Protein AF-A0A3Q9ELR0-F1 (afdb_monomer_lite)

pLDDT: mean 87.03, std 16.22, range [36.38, 98.56]

InterPro domains:
  IPR006170 Pheromone/general odorant binding protein [PF01395] (23-118)
  IPR006170 Pheromone/general odorant binding protein [SM00708] (24-120)
  IPR036728 Pheromone/general odorant binding protein superfamily [G3DSA:1.10.238.20] (19-128)
  IPR036728 Pheromone/general odorant binding protein superfamily [SSF47565] (14-125)

Radius of gyration: 19.03 Å; chains: 1; bounding box: 59×53×38 Å

Structure (mmCIF, N/CA/C/O backbone):
data_AF-A0A3Q9ELR0-F1
#
_entry.id   AF-A0A3Q9ELR0-F1
#
loop_
_atom_site.group_PDB
_atom_site.id
_atom_site.type_symbol
_atom_site.label_atom_id
_atom_site.label_alt_id
_atom_site.label_comp_id
_atom_site.label_asym_id
_atom_site.label_entity_id
_atom_site.label_seq_id
_atom_site.pdbx_PDB_ins_code
_atom_site.Cartn_x
_atom_site.Cartn_y
_atom_site.Cartn_z
_atom_site.occupancy
_atom_site.B_iso_or_equiv
_atom_site.auth_seq_id
_atom_site.auth_comp_id
_atom_site.auth_asym_id
_atom_site.auth_atom_id
_atom_site.pdbx_PDB_model_num
ATOM 1 N N . MET A 1 1 ? -43.149 -41.650 -21.827 1.00 36.38 1 MET A N 1
ATOM 2 C CA . M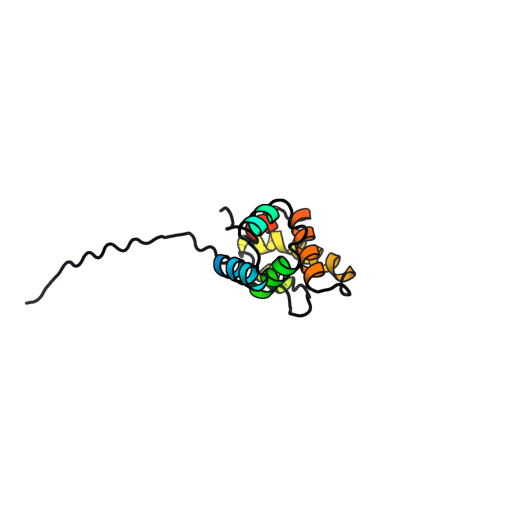ET A 1 1 ? -42.811 -40.270 -22.253 1.00 36.38 1 MET A CA 1
ATOM 3 C C . MET A 1 1 ? -43.180 -39.358 -21.085 1.00 36.38 1 MET A C 1
ATOM 5 O O . MET A 1 1 ? -44.354 -39.335 -20.766 1.00 36.38 1 MET A O 1
ATOM 9 N N . LYS A 1 2 ? -42.277 -38.827 -20.233 1.00 38.25 2 LYS A N 1
ATOM 10 C CA . LYS A 1 2 ? -41.217 -37.810 -20.483 1.00 38.25 2 LYS A CA 1
ATOM 11 C C . LYS A 1 2 ? -41.797 -36.700 -21.387 1.00 38.25 2 LYS A C 1
ATOM 13 O O . LYS A 1 2 ? -42.233 -37.042 -22.475 1.00 38.25 2 LYS A O 1
ATOM 18 N N . ILE A 1 3 ? -41.866 -35.413 -21.031 1.00 46.62 3 ILE A N 1
ATOM 19 C CA . ILE A 1 3 ? -40.819 -34.494 -20.548 1.00 46.62 3 ILE A CA 1
ATOM 20 C C . ILE A 1 3 ? -41.498 -33.210 -19.981 1.00 46.62 3 ILE A C 1
ATOM 22 O O . ILE A 1 3 ? -42.533 -32.819 -20.505 1.00 46.62 3 ILE A O 1
ATOM 26 N N . SER A 1 4 ? -40.847 -32.568 -18.996 1.00 42.59 4 SER A N 1
ATOM 27 C CA . SER A 1 4 ? -40.820 -31.122 -18.649 1.00 42.59 4 SER A CA 1
ATOM 28 C C . SER A 1 4 ? -42.106 -30.381 -18.260 1.00 42.59 4 SER A C 1
ATOM 30 O O . SER A 1 4 ? -43.125 -30.485 -18.916 1.00 42.59 4 SER A O 1
ATOM 32 N N . GLY A 1 5 ? -42.136 -29.545 -17.219 1.00 44.91 5 GLY A N 1
ATOM 33 C CA . GLY A 1 5 ? -41.057 -28.837 -16.525 1.00 44.91 5 GLY A CA 1
ATOM 34 C C . GLY A 1 5 ? -41.183 -27.336 -16.785 1.00 44.91 5 GLY A C 1
ATOM 35 O O . GLY A 1 5 ? -41.102 -26.937 -17.937 1.00 44.91 5 GLY A O 1
ATOM 36 N N . LEU A 1 6 ? -41.347 -26.524 -15.736 1.00 47.47 6 LEU A N 1
ATOM 37 C CA . LEU A 1 6 ? -40.728 -25.198 -15.657 1.00 47.47 6 LEU A CA 1
ATOM 38 C C . LEU A 1 6 ? -40.769 -24.689 -14.209 1.00 47.47 6 LEU A C 1
ATOM 40 O O . LEU A 1 6 ? -41.798 -24.256 -13.699 1.00 47.47 6 LEU A O 1
ATOM 44 N N . LEU A 1 7 ? -39.620 -24.785 -13.551 1.00 53.25 7 LEU A N 1
ATOM 45 C CA . LEU A 1 7 ? -39.316 -24.171 -12.268 1.00 53.25 7 LEU A CA 1
ATOM 46 C C . LEU A 1 7 ? -38.521 -22.912 -12.627 1.00 53.25 7 LEU A C 1
ATOM 48 O O . LEU A 1 7 ? -37.352 -23.014 -12.984 1.00 53.25 7 LEU A O 1
ATOM 52 N N . VAL A 1 8 ? -39.165 -21.743 -12.642 1.00 51.31 8 VAL A N 1
ATOM 53 C CA . VAL A 1 8 ? -38.457 -20.465 -12.815 1.00 51.31 8 VAL A CA 1
ATOM 54 C C . VAL A 1 8 ? -38.243 -19.890 -11.424 1.00 51.31 8 VAL A C 1
ATOM 56 O O . VAL A 1 8 ? -39.047 -19.117 -10.912 1.00 51.31 8 VAL A O 1
ATOM 59 N N . LEU A 1 9 ? -37.173 -20.355 -10.781 1.00 50.72 9 LEU A N 1
ATOM 60 C CA . LEU A 1 9 ? -36.593 -19.678 -9.632 1.00 50.72 9 LEU A CA 1
ATOM 61 C C . LEU A 1 9 ? -35.929 -18.413 -10.189 1.00 50.72 9 LEU A C 1
ATOM 63 O O . LEU A 1 9 ? -34.947 -18.508 -10.924 1.00 50.72 9 LEU A O 1
ATOM 67 N N . SER A 1 10 ? -36.497 -17.241 -9.910 1.00 49.84 10 SER A N 1
ATOM 68 C CA . SER A 1 10 ? -35.887 -15.958 -10.257 1.00 49.84 10 SER A CA 1
ATOM 69 C C . SER A 1 10 ? -34.563 -15.812 -9.510 1.00 49.84 10 SER A C 1
ATOM 71 O O . SER A 1 10 ? -34.529 -15.414 -8.348 1.00 49.84 10 SER A O 1
ATOM 73 N N . ILE A 1 11 ? -33.468 -16.164 -10.182 1.00 53.66 11 ILE A N 1
ATOM 74 C CA . ILE A 1 11 ? -32.112 -15.839 -9.757 1.00 53.66 11 ILE A CA 1
ATOM 75 C C . ILE A 1 11 ? -31.959 -14.334 -9.973 1.00 53.66 11 ILE A C 1
ATOM 77 O O . ILE A 1 11 ? -31.768 -13.870 -11.096 1.00 53.66 11 ILE A O 1
ATOM 81 N N . VAL A 1 12 ? -32.073 -13.560 -8.895 1.00 52.72 12 VAL A N 1
ATOM 82 C CA . VAL A 1 12 ? -31.572 -12.186 -8.879 1.00 52.72 12 VAL A CA 1
ATOM 83 C C . VAL A 1 12 ? -30.049 -12.294 -8.855 1.00 52.72 12 VAL A C 1
ATOM 85 O O . VAL A 1 12 ? -29.436 -12.414 -7.798 1.00 52.72 12 VAL A O 1
ATOM 88 N N . LEU A 1 13 ? -29.444 -12.341 -10.042 1.00 42.28 13 LEU A N 1
ATOM 89 C CA . LEU A 1 13 ? -28.010 -12.145 -10.214 1.00 42.28 13 LEU A CA 1
ATOM 90 C C . LEU A 1 13 ? -27.722 -10.674 -9.911 1.00 42.28 13 LEU A C 1
ATOM 92 O O . LEU A 1 13 ? -27.834 -9.816 -10.786 1.00 42.28 13 LEU A O 1
ATOM 96 N N . PHE A 1 14 ? -27.373 -10.373 -8.663 1.00 42.16 14 PHE A N 1
ATOM 97 C CA . PHE A 1 14 ? -26.627 -9.160 -8.368 1.00 42.16 14 PHE A CA 1
ATOM 98 C C . PHE A 1 14 ? -25.235 -9.326 -8.979 1.00 42.16 14 PHE A C 1
ATOM 100 O O . PHE A 1 14 ? -24.325 -9.851 -8.347 1.00 42.16 14 PHE A O 1
ATOM 107 N N . VAL A 1 15 ? -25.080 -8.908 -10.234 1.00 47.66 15 VAL A N 1
ATOM 108 C CA . VAL A 1 15 ? -23.765 -8.656 -10.823 1.00 47.66 15 VAL A CA 1
ATOM 109 C C . VAL A 1 15 ? -23.291 -7.318 -10.253 1.00 47.66 15 VAL A C 1
ATOM 111 O O . VAL A 1 15 ? -23.384 -6.280 -10.903 1.00 47.66 15 VAL A O 1
ATOM 114 N N . TYR A 1 16 ? -22.872 -7.320 -8.984 1.00 50.66 16 TYR A N 1
ATOM 115 C CA . TYR A 1 16 ? -21.941 -6.302 -8.509 1.00 50.66 16 TYR A CA 1
ATOM 116 C C . TYR A 1 16 ? -20.632 -6.591 -9.237 1.00 50.66 16 TYR A C 1
ATOM 118 O O . TYR A 1 16 ? -20.170 -7.728 -9.207 1.00 50.66 16 TYR A O 1
ATOM 126 N N . GLY A 1 17 ? -20.081 -5.609 -9.954 1.00 54.81 17 GLY A N 1
ATOM 127 C CA . GLY A 1 17 ? -18.718 -5.733 -10.465 1.00 54.81 17 GLY A CA 1
ATOM 128 C C . GLY A 1 17 ? -17.822 -6.145 -9.301 1.00 54.81 17 GLY A C 1
ATOM 129 O O . GLY A 1 17 ? -17.874 -5.494 -8.258 1.00 54.81 17 GLY A O 1
ATOM 130 N N . ASP A 1 18 ? -17.120 -7.271 -9.445 1.00 72.56 18 ASP A N 1
ATOM 131 C CA . ASP A 1 18 ? -16.331 -7.855 -8.363 1.00 72.56 18 ASP A CA 1
ATOM 132 C C . ASP A 1 18 ? -15.306 -6.820 -7.903 1.00 72.56 18 ASP A C 1
ATOM 134 O O . ASP A 1 18 ? -14.365 -6.495 -8.621 1.00 72.56 18 ASP A O 1
ATOM 138 N N . ASP A 1 19 ? -15.524 -6.260 -6.719 1.00 86.81 19 ASP A N 1
ATOM 139 C CA . ASP A 1 19 ? -14.542 -5.456 -6.014 1.00 86.81 19 ASP A CA 1
ATOM 140 C C . ASP A 1 19 ? -13.573 -6.428 -5.338 1.00 86.81 19 ASP A C 1
ATOM 142 O O . ASP A 1 19 ? -13.907 -6.991 -4.287 1.00 86.81 19 ASP A O 1
ATOM 146 N N . PRO A 1 20 ? -12.384 -6.661 -5.923 1.00 86.31 20 PRO A N 1
ATOM 147 C CA . PRO A 1 20 ? -11.491 -7.720 -5.467 1.00 86.31 20 PRO A CA 1
ATOM 148 C C . PRO A 1 20 ? -10.941 -7.444 -4.065 1.00 86.31 20 PRO A C 1
ATOM 150 O O . PRO A 1 20 ? -10.414 -8.345 -3.419 1.00 86.31 20 PRO A O 1
ATOM 153 N N . HIS A 1 21 ? -11.060 -6.204 -3.586 1.00 92.75 21 HIS A N 1
ATOM 154 C CA . HIS A 1 21 ? -10.503 -5.765 -2.317 1.00 92.75 21 HIS A CA 1
ATOM 155 C C . HIS A 1 21 ? -11.574 -5.575 -1.235 1.00 92.75 21 HIS A C 1
ATOM 157 O O . HIS A 1 21 ? -11.237 -5.211 -0.109 1.00 92.75 21 HIS A O 1
ATOM 163 N N . ALA A 1 22 ? -12.853 -5.852 -1.516 1.00 93.81 22 ALA A N 1
ATOM 164 C CA . ALA A 1 22 ? -13.935 -5.672 -0.546 1.00 93.81 22 ALA A CA 1
ATOM 165 C C . ALA A 1 22 ? -13.709 -6.459 0.757 1.00 93.81 22 ALA A C 1
ATOM 167 O O . ALA A 1 22 ? -13.850 -5.899 1.847 1.00 93.81 22 ALA A O 1
ATOM 168 N N . SER A 1 23 ? -13.315 -7.733 0.659 1.00 95.31 23 SER A N 1
ATOM 169 C CA . SER A 1 23 ? -13.003 -8.560 1.831 1.00 95.31 23 SER A CA 1
ATOM 170 C C . SER A 1 23 ? -11.764 -8.066 2.574 1.00 95.31 23 SER A C 1
ATOM 172 O O . SER A 1 23 ? -11.757 -8.064 3.800 1.00 95.31 23 SER A O 1
ATOM 174 N N . ILE A 1 24 ? -10.751 -7.595 1.844 1.00 96.19 24 ILE A N 1
ATOM 175 C CA . ILE A 1 24 ? -9.498 -7.079 2.409 1.00 96.19 24 ILE A CA 1
ATOM 176 C C . ILE A 1 24 ? -9.775 -5.849 3.269 1.00 96.19 24 ILE A C 1
ATOM 178 O O . ILE A 1 24 ? -9.414 -5.809 4.445 1.00 96.19 24 ILE A O 1
ATOM 182 N N . ARG A 1 25 ? -10.500 -4.869 2.714 1.00 96.69 25 ARG A N 1
ATOM 183 C CA . ARG A 1 25 ? -10.878 -3.650 3.442 1.00 96.69 25 ARG A CA 1
ATOM 184 C C . ARG A 1 25 ? -11.681 -3.971 4.697 1.00 96.69 25 ARG A C 1
ATOM 186 O O . ARG A 1 25 ? -11.407 -3.412 5.756 1.00 96.69 25 ARG A O 1
ATOM 193 N N . ALA A 1 26 ? -12.639 -4.896 4.599 1.00 96.69 26 ALA A N 1
ATOM 194 C CA . ALA A 1 26 ? -13.433 -5.328 5.745 1.00 96.69 26 ALA A CA 1
ATOM 195 C C . ALA A 1 26 ? -12.573 -6.000 6.829 1.00 96.69 26 ALA A C 1
ATOM 197 O O . ALA A 1 26 ? -12.737 -5.691 8.009 1.00 96.69 26 ALA A O 1
ATOM 198 N N . ASN A 1 27 ? -11.647 -6.881 6.442 1.00 97.81 27 ASN A N 1
ATOM 199 C CA . ASN A 1 27 ? -10.762 -7.581 7.371 1.00 97.81 27 ASN A CA 1
ATOM 200 C C . ASN A 1 27 ? -9.832 -6.606 8.098 1.00 97.81 27 ASN A C 1
ATOM 202 O O . ASN A 1 27 ? -9.845 -6.575 9.326 1.00 97.81 27 ASN A O 1
ATOM 206 N N . CYS A 1 28 ? -9.114 -5.755 7.361 1.00 98.19 28 CYS A N 1
ATOM 207 C CA . CYS A 1 28 ? -8.186 -4.787 7.947 1.00 98.19 28 CYS A CA 1
ATOM 208 C C . CYS A 1 28 ? -8.885 -3.778 8.859 1.00 98.19 28 CYS A C 1
ATOM 210 O O . CYS A 1 28 ? -8.391 -3.465 9.941 1.00 98.19 28 CYS A O 1
ATOM 212 N N . ARG A 1 29 ? -10.073 -3.304 8.462 1.00 97.75 29 ARG A N 1
ATOM 213 C CA . ARG A 1 29 ? -10.910 -2.453 9.313 1.00 97.75 29 ARG A CA 1
ATOM 214 C C . ARG A 1 29 ? -11.258 -3.160 10.626 1.00 97.75 29 ARG A C 1
ATOM 216 O O . ARG A 1 29 ? -11.097 -2.576 11.693 1.00 97.75 29 ARG A O 1
ATOM 223 N N . ASN A 1 30 ? -11.736 -4.404 10.551 1.00 98.00 30 ASN A N 1
ATOM 224 C CA . ASN A 1 30 ? -12.163 -5.160 11.728 1.00 98.00 30 ASN A CA 1
ATOM 225 C C . ASN A 1 30 ? -10.988 -5.495 12.661 1.00 98.00 30 ASN A C 1
ATOM 227 O O . ASN A 1 30 ? -11.136 -5.381 13.872 1.00 98.00 30 ASN A O 1
ATOM 231 N N . GLU A 1 31 ? -9.831 -5.882 12.115 1.00 97.88 31 GLU A N 1
ATOM 232 C CA . GLU A 1 31 ? -8.623 -6.198 12.892 1.00 97.88 31 GLU A CA 1
ATOM 233 C C . GLU A 1 31 ? -8.142 -4.998 13.717 1.00 97.88 31 GLU A C 1
ATOM 235 O O . GLU A 1 31 ? -7.754 -5.143 14.876 1.00 97.88 31 GLU A O 1
ATOM 240 N N . LEU A 1 32 ? -8.243 -3.799 13.142 1.00 97.62 32 LEU A N 1
ATOM 241 C CA . LEU A 1 32 ? -7.816 -2.549 13.766 1.00 97.62 32 LEU A CA 1
ATOM 242 C C . LEU A 1 32 ? -8.935 -1.839 14.545 1.00 97.62 32 LEU A C 1
ATOM 244 O O . LEU A 1 32 ? -8.704 -0.768 15.098 1.00 97.62 32 LEU A O 1
ATOM 248 N N . ASN A 1 33 ? -10.128 -2.437 14.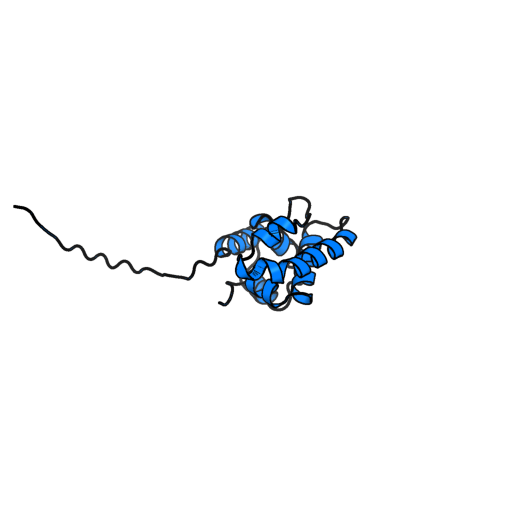632 1.00 97.75 33 ASN A N 1
ATOM 249 C CA . ASN A 1 33 ? -11.322 -1.855 15.258 1.00 97.75 33 ASN A CA 1
ATOM 250 C C . ASN A 1 33 ? -11.703 -0.467 14.706 1.00 97.75 33 ASN A C 1
ATOM 252 O O . ASN A 1 33 ? -12.195 0.383 15.447 1.00 97.75 33 ASN A O 1
ATOM 256 N N . LEU A 1 34 ? -11.490 -0.250 13.408 1.00 97.12 34 LEU A N 1
ATOM 257 C CA . LEU A 1 34 ? -11.840 0.994 12.727 1.00 97.12 34 LEU A CA 1
ATOM 258 C C . LEU A 1 34 ? -13.330 1.019 12.369 1.00 97.12 34 LEU A C 1
ATOM 260 O O . LEU A 1 34 ? -13.964 -0.004 12.099 1.00 97.12 34 LEU A O 1
ATOM 264 N N . THR A 1 35 ? -13.896 2.213 12.329 1.00 96.06 35 THR A N 1
ATOM 265 C CA . THR A 1 35 ? -15.248 2.479 11.844 1.00 96.06 35 THR A CA 1
ATOM 266 C C . THR A 1 35 ? -15.258 2.666 10.329 1.00 96.06 35 THR A C 1
ATOM 268 O O . THR A 1 35 ? -14.250 2.997 9.706 1.00 96.06 35 THR A O 1
ATOM 271 N N . ASP A 1 36 ? -16.430 2.510 9.712 1.00 93.19 36 ASP A N 1
ATOM 272 C CA . ASP A 1 36 ? -16.602 2.848 8.293 1.00 93.19 36 ASP A CA 1
ATOM 273 C C . ASP A 1 36 ? -16.334 4.329 8.010 1.00 93.19 36 ASP A C 1
ATOM 275 O O . ASP A 1 36 ? -15.813 4.669 6.950 1.00 93.19 36 ASP A O 1
ATOM 279 N N . GLN A 1 37 ? -16.657 5.206 8.966 1.00 94.12 37 GLN A N 1
ATOM 280 C CA . GLN A 1 37 ? -16.433 6.639 8.819 1.00 94.12 37 GLN A CA 1
ATOM 281 C C . GLN A 1 37 ? -14.938 6.972 8.770 1.00 94.12 37 GLN A C 1
ATOM 283 O O . GLN A 1 37 ? -14.540 7.767 7.929 1.00 94.12 37 GLN A O 1
ATOM 288 N N . GLU A 1 38 ? -14.104 6.316 9.580 1.00 95.88 38 GLU A N 1
ATOM 289 C CA . GLU A 1 38 ? -12.646 6.508 9.537 1.00 95.88 38 GLU A CA 1
ATOM 290 C C . GLU A 1 38 ? -12.049 6.116 8.177 1.00 95.88 38 GLU A C 1
ATOM 292 O O . GLU A 1 38 ? -11.185 6.820 7.657 1.00 95.88 38 GLU A O 1
ATOM 297 N N . LEU A 1 39 ? -12.549 5.050 7.538 1.00 94.19 39 LEU A N 1
ATOM 298 C CA . LEU A 1 39 ? -12.127 4.691 6.176 1.00 94.19 39 LEU A CA 1
ATOM 299 C C . LEU A 1 39 ? -12.581 5.728 5.139 1.00 94.19 39 LEU A C 1
ATOM 301 O O . LEU A 1 39 ? -11.852 5.995 4.185 1.00 94.19 39 LEU A O 1
ATOM 305 N N . ILE A 1 40 ? -13.777 6.301 5.303 1.00 92.19 40 ILE A N 1
ATOM 306 C CA . ILE A 1 40 ? -14.294 7.348 4.412 1.00 92.19 40 ILE A CA 1
ATOM 307 C C . ILE A 1 40 ? -13.466 8.630 4.552 1.00 92.19 40 ILE A C 1
ATOM 309 O O . ILE A 1 40 ? -13.067 9.215 3.543 1.00 92.19 40 ILE A O 1
ATOM 313 N N . ASP A 1 41 ? -13.174 9.040 5.784 1.00 93.81 41 ASP A N 1
ATOM 314 C CA . ASP A 1 41 ? -12.402 10.247 6.090 1.00 93.81 41 ASP A CA 1
ATOM 315 C C . ASP A 1 41 ? -10.949 10.136 5.596 1.00 93.81 41 ASP A C 1
ATOM 317 O O . ASP A 1 41 ? -10.338 11.144 5.243 1.00 93.81 41 ASP A O 1
ATOM 321 N N . ALA A 1 42 ? -10.431 8.910 5.480 1.00 93.06 42 ALA A N 1
ATOM 322 C CA . ALA A 1 42 ? -9.105 8.608 4.951 1.00 93.06 42 ALA A CA 1
ATOM 323 C C . ALA A 1 42 ? -8.971 8.692 3.420 1.00 93.06 42 ALA A C 1
ATOM 325 O O . ALA A 1 42 ? -7.854 8.727 2.903 1.00 93.06 42 ALA A O 1
ATOM 326 N N . ILE A 1 43 ? -10.081 8.709 2.670 1.00 90.38 43 ILE A N 1
ATOM 327 C CA . ILE A 1 43 ? -10.056 8.794 1.199 1.00 90.38 43 ILE A CA 1
ATOM 328 C C . ILE A 1 43 ? -9.263 10.022 0.705 1.00 90.38 43 ILE A C 1
ATOM 330 O O . ILE A 1 43 ? -8.387 9.836 -0.147 1.00 90.38 43 ILE A O 1
ATOM 334 N N . PRO A 1 44 ? -9.553 11.259 1.170 1.00 89.00 44 PRO A N 1
ATOM 335 C CA . PRO A 1 44 ? -8.814 12.447 0.743 1.00 89.00 44 PRO A CA 1
ATOM 336 C C . PRO A 1 44 ? -7.398 12.532 1.328 1.00 89.00 44 PRO A C 1
ATOM 338 O O . PRO A 1 44 ? -6.511 13.061 0.661 1.00 89.00 44 PRO A O 1
ATOM 341 N N . ASP A 1 45 ? -7.183 12.037 2.549 1.00 88.44 45 ASP A N 1
ATOM 342 C CA . ASP A 1 45 ? -5.882 12.037 3.220 1.00 88.44 45 ASP A CA 1
ATOM 343 C C . ASP A 1 45 ? -5.800 10.871 4.221 1.00 88.44 45 ASP A C 1
ATOM 345 O O . ASP A 1 45 ? -6.474 10.905 5.251 1.00 88.44 45 ASP A O 1
ATOM 349 N N . PRO A 1 46 ? -4.968 9.846 3.971 1.00 90.00 46 PRO A N 1
ATOM 350 C CA . PRO A 1 46 ? -4.855 8.680 4.839 1.00 90.00 46 PRO A CA 1
ATOM 351 C C . PRO A 1 46 ? -3.950 8.933 6.056 1.00 90.00 46 PRO A C 1
ATOM 353 O O . PRO A 1 46 ? -3.313 8.006 6.565 1.00 90.00 46 PRO A O 1
ATOM 356 N N . ILE A 1 47 ? -3.828 10.185 6.507 1.00 83.62 47 ILE A N 1
ATOM 357 C CA . ILE A 1 47 ? -3.096 10.532 7.723 1.00 83.62 47 ILE A CA 1
ATOM 358 C C . ILE A 1 47 ? -3.718 9.774 8.909 1.00 83.62 47 ILE A C 1
ATOM 360 O O . ILE A 1 47 ? -4.914 9.877 9.168 1.00 83.62 47 ILE A O 1
ATOM 364 N N . ASN A 1 48 ? -2.902 8.983 9.612 1.00 90.81 48 ASN A N 1
ATOM 365 C CA . ASN A 1 48 ? -3.300 8.036 10.674 1.00 90.81 48 ASN A CA 1
ATOM 366 C C . ASN A 1 48 ? -3.925 6.702 10.216 1.00 90.81 48 ASN A C 1
ATOM 368 O O . ASN A 1 48 ? -4.518 6.000 11.030 1.00 90.81 48 ASN A O 1
ATOM 372 N N . MET A 1 49 ? -3.771 6.322 8.946 1.00 97.00 49 MET A N 1
ATOM 373 C CA . MET A 1 49 ? -4.189 5.004 8.438 1.00 97.00 49 MET A CA 1
ATOM 374 C C . MET A 1 49 ? -3.010 4.084 8.116 1.00 97.00 49 MET A C 1
ATOM 376 O O . MET A 1 49 ? -3.167 3.092 7.414 1.00 97.00 49 MET A O 1
ATOM 380 N N . ASP A 1 50 ? -1.824 4.397 8.618 1.00 97.38 50 ASP A N 1
ATOM 381 C CA . ASP A 1 50 ? -0.571 3.676 8.393 1.00 97.38 50 ASP A CA 1
ATOM 382 C C . ASP A 1 50 ? -0.682 2.158 8.625 1.00 97.38 50 ASP A C 1
ATOM 384 O O . ASP A 1 50 ? -0.348 1.374 7.735 1.00 97.38 50 ASP A O 1
ATOM 388 N N . CYS A 1 51 ? -1.236 1.715 9.756 1.00 98.31 51 CYS A N 1
ATOM 389 C CA . CYS A 1 51 ? -1.401 0.281 10.012 1.00 98.31 51 CYS A CA 1
ATOM 390 C C . CYS A 1 51 ? -2.521 -0.367 9.184 1.00 98.31 51 CYS A C 1
ATOM 392 O O . CYS A 1 51 ? -2.422 -1.546 8.838 1.00 98.31 51 CYS A O 1
ATOM 394 N N . TYR A 1 52 ? -3.554 0.388 8.800 1.00 98.50 52 TYR A N 1
ATOM 395 C CA . TYR A 1 52 ? -4.562 -0.102 7.855 1.00 98.50 52 TYR A CA 1
ATOM 396 C C . TYR A 1 52 ? -3.947 -0.319 6.470 1.00 98.50 52 TYR A C 1
ATOM 398 O O . TYR A 1 52 ? -4.158 -1.361 5.853 1.00 98.50 52 TYR A O 1
ATOM 406 N N . LEU A 1 53 ? -3.136 0.637 6.007 1.00 98.06 53 LEU A N 1
ATOM 407 C CA . LEU A 1 53 ? -2.392 0.535 4.755 1.00 98.06 53 LEU A CA 1
ATOM 408 C C . LEU A 1 53 ? -1.438 -0.658 4.786 1.00 98.06 53 LEU A C 1
ATOM 410 O O . LEU A 1 53 ? -1.383 -1.414 3.821 1.00 98.06 53 LEU A O 1
ATOM 414 N N . TYR A 1 54 ? -0.736 -0.869 5.899 1.00 98.44 54 TYR A N 1
ATOM 415 C CA . TYR A 1 54 ? 0.120 -2.037 6.081 1.00 98.44 54 TYR A CA 1
ATOM 416 C C . TYR A 1 54 ? -0.657 -3.348 5.965 1.00 98.44 54 TYR A C 1
ATOM 418 O O . TYR A 1 54 ? -0.277 -4.201 5.164 1.00 98.44 54 TYR A O 1
ATOM 426 N N . CYS A 1 55 ? -1.773 -3.484 6.689 1.00 98.56 55 CYS A N 1
ATOM 427 C CA . CYS A 1 55 ? -2.642 -4.655 6.585 1.00 98.56 55 CYS A CA 1
ATOM 428 C C . CYS A 1 55 ? -3.101 -4.892 5.140 1.00 98.56 55 CYS A C 1
ATOM 430 O O . CYS A 1 55 ? -2.996 -6.001 4.621 1.00 98.56 55 CYS A O 1
ATOM 432 N N . PHE A 1 56 ? -3.538 -3.835 4.454 1.00 97.94 56 PHE A N 1
ATOM 433 C CA . PHE A 1 56 ? -4.002 -3.936 3.077 1.00 97.94 56 PHE A CA 1
ATOM 434 C C . PHE A 1 56 ? -2.888 -4.403 2.127 1.00 97.94 56 PHE A C 1
ATOM 436 O O . PHE A 1 56 ? -3.095 -5.316 1.330 1.00 97.94 56 PHE A O 1
ATOM 443 N N . LEU A 1 57 ? -1.693 -3.804 2.218 1.00 97.12 57 LEU A N 1
ATOM 444 C CA . LEU A 1 57 ? -0.541 -4.136 1.368 1.00 97.12 57 LEU A CA 1
ATOM 445 C C . LEU A 1 57 ? 0.006 -5.547 1.635 1.00 97.12 57 LEU A C 1
ATOM 447 O O . LEU A 1 57 ? 0.482 -6.210 0.709 1.00 97.12 57 LEU A O 1
ATOM 451 N N . MET A 1 58 ? -0.077 -6.003 2.884 1.00 98.00 58 MET A N 1
ATOM 452 C CA . MET A 1 58 ? 0.206 -7.380 3.280 1.00 98.00 58 MET A CA 1
ATOM 453 C C . MET A 1 58 ? -0.749 -8.363 2.603 1.00 98.00 58 MET A C 1
ATOM 455 O O . MET A 1 58 ? -0.301 -9.337 2.002 1.00 98.00 58 MET A O 1
ATOM 459 N N . ASP A 1 59 ? -2.054 -8.092 2.654 1.00 96.88 59 ASP A N 1
ATOM 460 C CA . ASP A 1 59 ? -3.080 -9.016 2.160 1.00 96.88 59 ASP A CA 1
ATOM 461 C C . ASP A 1 59 ? -3.038 -9.167 0.629 1.00 96.88 59 ASP A C 1
ATOM 463 O O . ASP A 1 59 ? -3.175 -10.270 0.094 1.00 96.88 59 ASP A O 1
ATOM 467 N N . ILE A 1 60 ? -2.711 -8.087 -0.095 1.00 94.56 60 ILE A N 1
ATOM 468 C CA . ILE A 1 60 ? -2.454 -8.150 -1.547 1.00 94.56 60 ILE A CA 1
ATOM 469 C C . ILE A 1 60 ? -1.041 -8.653 -1.902 1.00 94.56 60 ILE A C 1
ATOM 471 O O . ILE A 1 60 ? -0.667 -8.658 -3.075 1.00 94.56 60 ILE A O 1
ATOM 475 N N . ASN A 1 61 ? -0.255 -9.101 -0.917 1.00 95.88 61 ASN A N 1
ATOM 476 C CA . ASN A 1 61 ? 1.079 -9.695 -1.068 1.00 95.88 61 ASN A CA 1
ATOM 477 C C . ASN A 1 61 ? 2.138 -8.780 -1.712 1.00 95.88 61 ASN A C 1
ATOM 479 O O . ASN A 1 61 ? 3.071 -9.260 -2.362 1.00 95.88 61 ASN A O 1
ATOM 483 N N . VAL A 1 62 ? 2.026 -7.462 -1.529 1.00 96.12 62 VAL A N 1
ATOM 484 C CA . VAL A 1 62 ? 3.036 -6.501 -2.014 1.00 96.12 62 VAL A CA 1
ATOM 485 C C . VAL A 1 62 ? 3.933 -5.977 -0.899 1.00 96.12 62 VAL A C 1
ATOM 487 O O . VAL A 1 62 ? 4.883 -5.248 -1.170 1.00 96.12 62 VAL A O 1
ATOM 490 N N . MET A 1 63 ? 3.657 -6.354 0.344 1.00 96.75 63 MET A N 1
ATOM 491 C CA . MET A 1 63 ? 4.479 -6.062 1.508 1.00 96.75 63 MET A CA 1
ATOM 492 C C . MET A 1 63 ? 4.643 -7.329 2.350 1.00 96.75 63 MET A C 1
ATOM 494 O O . MET A 1 63 ? 3.760 -8.183 2.344 1.00 96.75 63 MET A O 1
ATOM 498 N N . ASP A 1 64 ? 5.789 -7.486 3.017 1.00 96.19 64 ASP A N 1
ATOM 499 C CA . ASP A 1 64 ? 6.038 -8.603 3.936 1.00 96.19 64 ASP A CA 1
ATOM 500 C C . ASP A 1 64 ? 5.784 -8.231 5.407 1.00 96.19 64 ASP A C 1
ATOM 502 O O . ASP A 1 64 ? 5.613 -7.060 5.747 1.00 96.19 64 ASP A O 1
ATOM 506 N N . ILE A 1 65 ? 5.813 -9.236 6.299 1.00 96.38 65 ILE A N 1
ATOM 507 C CA . ILE A 1 65 ? 5.553 -9.061 7.743 1.00 96.38 65 ILE A CA 1
ATOM 508 C C . ILE A 1 65 ? 6.513 -8.085 8.439 1.00 96.38 65 ILE A C 1
ATOM 510 O O . ILE A 1 65 ? 6.317 -7.723 9.597 1.00 96.38 65 ILE A O 1
ATOM 514 N N . LYS A 1 66 ? 7.621 -7.743 7.777 1.00 95.06 66 LYS A N 1
ATOM 515 C CA . LYS A 1 66 ? 8.609 -6.797 8.271 1.00 95.06 66 LYS A CA 1
ATOM 516 C C . LYS A 1 66 ? 8.399 -5.424 7.659 1.00 95.06 66 LYS A C 1
ATOM 518 O O . LYS A 1 66 ? 9.266 -4.603 7.8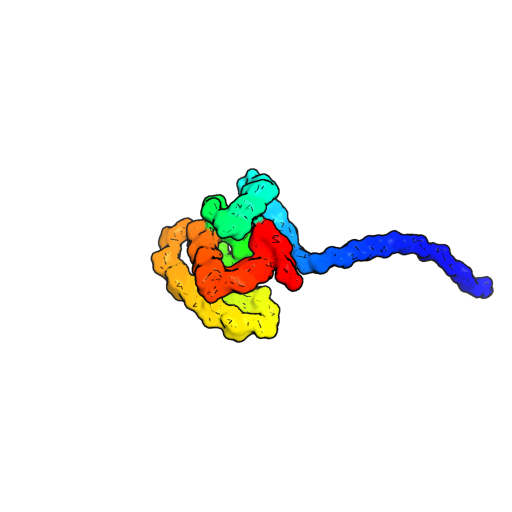91 1.00 95.06 66 LYS A O 1
ATOM 523 N N . GLY A 1 67 ? 7.351 -5.165 6.878 1.00 95.44 67 GLY A N 1
ATOM 524 C CA . GLY A 1 67 ? 7.114 -3.885 6.204 1.00 95.44 67 GLY A CA 1
ATOM 525 C C . GLY A 1 67 ? 7.950 -3.665 4.941 1.00 95.44 67 GLY A C 1
ATOM 526 O O . GLY A 1 67 ? 8.060 -2.533 4.473 1.00 95.44 67 GLY A O 1
ATOM 527 N N . ASN A 1 68 ? 8.593 -4.699 4.387 1.00 95.56 68 ASN A N 1
ATOM 528 C CA . ASN A 1 68 ? 9.372 -4.541 3.159 1.00 95.56 68 ASN A CA 1
ATOM 529 C C . ASN A 1 68 ? 8.450 -4.581 1.944 1.00 95.56 68 ASN A C 1
ATOM 531 O O . ASN A 1 68 ? 7.792 -5.589 1.683 1.00 95.56 68 ASN A O 1
ATOM 535 N N . PHE A 1 69 ? 8.442 -3.496 1.174 1.00 96.50 69 PHE A N 1
ATOM 536 C CA . PHE A 1 69 ? 7.696 -3.409 -0.073 1.00 96.50 69 PHE A CA 1
ATOM 537 C C . PHE A 1 69 ? 8.360 -4.237 -1.186 1.00 96.50 69 PHE A C 1
ATOM 539 O O . PHE A 1 69 ? 9.562 -4.123 -1.432 1.00 96.50 69 PHE A O 1
ATOM 546 N N . ASN A 1 70 ? 7.570 -5.052 -1.885 1.00 97.12 70 ASN A N 1
ATOM 547 C CA . ASN A 1 70 ? 7.994 -5.864 -3.017 1.00 97.12 70 ASN A CA 1
ATOM 548 C C . ASN A 1 70 ? 7.501 -5.234 -4.335 1.00 97.12 70 ASN A C 1
ATOM 550 O O . ASN A 1 70 ? 6.366 -5.484 -4.756 1.00 97.12 70 ASN A O 1
ATOM 554 N N . PRO A 1 71 ? 8.349 -4.467 -5.046 1.00 96.69 71 PRO A N 1
ATOM 555 C CA . PRO A 1 71 ? 7.942 -3.799 -6.280 1.00 96.69 71 PRO A CA 1
ATOM 556 C C . PRO A 1 71 ? 7.600 -4.783 -7.403 1.00 96.69 71 PRO A C 1
ATOM 558 O O . PRO A 1 71 ? 6.776 -4.472 -8.258 1.00 96.69 71 PRO A O 1
ATOM 561 N N . ALA A 1 72 ? 8.201 -5.978 -7.418 1.00 97.12 72 ALA A N 1
ATOM 562 C CA . ALA A 1 72 ? 7.906 -6.979 -8.437 1.00 97.12 72 ALA A CA 1
ATOM 563 C C . ALA A 1 72 ? 6.499 -7.565 -8.247 1.00 97.12 72 ALA A C 1
ATOM 565 O O . ALA A 1 72 ? 5.753 -7.668 -9.220 1.00 97.12 72 ALA A O 1
ATOM 566 N N . ALA A 1 73 ? 6.123 -7.885 -7.005 1.00 96.06 73 ALA A N 1
ATOM 567 C CA . ALA A 1 73 ? 4.767 -8.324 -6.679 1.00 96.06 73 ALA A CA 1
ATOM 568 C C . ALA A 1 73 ? 3.741 -7.215 -6.955 1.00 96.06 73 ALA A C 1
ATOM 570 O O . ALA A 1 73 ? 2.713 -7.475 -7.574 1.00 96.06 73 ALA A O 1
ATOM 571 N N . ALA A 1 74 ? 4.063 -5.967 -6.599 1.00 94.19 74 ALA A N 1
ATOM 572 C CA . ALA A 1 74 ? 3.204 -4.824 -6.891 1.00 94.19 74 ALA A CA 1
ATOM 573 C C . ALA A 1 74 ? 2.982 -4.608 -8.390 1.00 94.19 74 ALA A C 1
ATOM 575 O O . ALA A 1 74 ? 1.871 -4.318 -8.797 1.00 94.19 74 ALA A O 1
ATOM 576 N N . VAL A 1 75 ? 3.998 -4.784 -9.241 1.00 94.44 75 VAL A N 1
ATOM 577 C CA . VAL A 1 75 ? 3.791 -4.738 -10.700 1.00 94.44 75 VAL A CA 1
ATOM 578 C C . VAL A 1 75 ? 2.911 -5.896 -11.170 1.00 94.44 75 VAL A C 1
ATOM 580 O O . VAL A 1 75 ? 2.094 -5.721 -12.069 1.00 94.44 75 VAL A O 1
ATOM 583 N N . GLN A 1 76 ? 3.064 -7.084 -10.587 1.00 92.31 76 GLN A N 1
ATOM 584 C CA . GLN A 1 76 ? 2.281 -8.257 -10.974 1.00 92.31 76 GLN A CA 1
ATOM 585 C C . GLN A 1 76 ? 0.801 -8.154 -10.595 1.00 92.31 76 GLN A C 1
ATOM 587 O O . GLN A 1 76 ? -0.010 -8.748 -11.303 1.00 92.31 76 GLN A O 1
ATOM 592 N N . SER A 1 77 ? 0.454 -7.397 -9.549 1.00 87.81 77 SER A N 1
ATOM 593 C CA . SER A 1 77 ? -0.936 -7.176 -9.128 1.00 87.81 77 SER A CA 1
ATOM 594 C C . SER A 1 77 ? -1.696 -6.162 -9.991 1.00 87.81 77 SER A C 1
ATOM 596 O O . SER A 1 77 ? -2.916 -6.053 -9.879 1.00 87.81 77 SER A O 1
ATOM 598 N N . ILE A 1 78 ? -1.006 -5.438 -10.878 1.00 87.00 78 ILE A N 1
ATOM 599 C CA . ILE A 1 78 ? -1.628 -4.514 -11.833 1.00 87.00 78 ILE A CA 1
ATOM 600 C C . ILE A 1 78 ? -2.146 -5.279 -13.057 1.00 87.00 78 ILE A C 1
ATOM 602 O O . ILE A 1 78 ? -1.560 -6.278 -13.464 1.00 87.00 78 ILE A O 1
ATOM 606 N N . GLN A 1 79 ? -3.230 -4.796 -13.670 1.00 85.44 79 GLN A N 1
ATOM 607 C CA . GLN A 1 79 ? -3.728 -5.312 -14.953 1.00 85.44 79 GLN A CA 1
ATOM 608 C C . GLN A 1 79 ? -2.649 -5.191 -16.039 1.00 85.44 79 GLN A C 1
ATOM 610 O O . GLN A 1 79 ? -1.926 -4.192 -16.082 1.00 85.44 79 GLN A O 1
ATOM 615 N N . ASP A 1 80 ? -2.529 -6.201 -16.903 1.00 87.69 80 ASP A N 1
ATOM 616 C CA . ASP A 1 80 ? -1.411 -6.343 -17.847 1.00 87.69 80 ASP A CA 1
ATOM 617 C C . ASP A 1 80 ? -1.196 -5.096 -18.717 1.00 87.69 80 ASP A C 1
ATOM 619 O O . ASP A 1 80 ? -0.060 -4.658 -18.899 1.00 87.69 80 ASP A O 1
ATOM 623 N N . GLU A 1 81 ? -2.277 -4.460 -19.166 1.00 88.00 81 GLU A N 1
ATOM 624 C CA . GLU A 1 81 ? -2.259 -3.275 -20.028 1.00 88.00 81 GLU A CA 1
ATOM 625 C C . GLU A 1 81 ? -1.676 -2.033 -19.338 1.00 88.00 81 GLU A C 1
ATOM 627 O O . GLU A 1 81 ? -1.238 -1.092 -20.001 1.00 88.00 81 GLU A O 1
ATOM 632 N N . LEU A 1 82 ? -1.668 -2.012 -18.003 1.00 88.12 82 LEU A N 1
ATOM 633 C CA . LEU A 1 82 ? -1.190 -0.892 -17.194 1.00 88.12 82 LEU A CA 1
ATOM 634 C C . LEU A 1 82 ? 0.197 -1.150 -16.588 1.00 88.12 82 LEU A C 1
ATOM 636 O O . LEU A 1 82 ? 0.812 -0.209 -16.079 1.00 88.12 82 LEU A O 1
ATOM 640 N N . LYS A 1 83 ? 0.721 -2.384 -16.651 1.00 91.19 83 LYS A N 1
ATOM 641 C CA . LYS A 1 83 ? 1.995 -2.764 -16.011 1.00 91.19 83 LYS A CA 1
ATOM 642 C C . LYS A 1 83 ? 3.165 -1.909 -16.475 1.00 91.19 83 LYS A C 1
ATOM 644 O O . LYS A 1 83 ? 3.915 -1.411 -15.638 1.00 91.19 83 LYS A O 1
ATOM 649 N N . ASP A 1 84 ? 3.307 -1.704 -17.781 1.00 93.25 84 ASP A N 1
ATOM 650 C CA . ASP A 1 84 ? 4.436 -0.951 -18.342 1.00 93.25 84 ASP A CA 1
ATOM 651 C C . ASP A 1 84 ? 4.415 0.523 -17.923 1.00 93.25 84 ASP A C 1
ATOM 653 O O . ASP A 1 84 ? 5.464 1.101 -17.636 1.00 93.25 84 ASP A O 1
ATOM 657 N N . ALA A 1 85 ? 3.222 1.115 -17.812 1.00 90.88 85 ALA A N 1
ATOM 658 C CA . ALA A 1 85 ? 3.049 2.487 -17.345 1.00 90.88 85 ALA A CA 1
ATOM 659 C C . ALA A 1 85 ? 3.241 2.619 -15.822 1.00 90.88 85 ALA A C 1
ATOM 661 O O . ALA A 1 85 ? 3.808 3.604 -15.346 1.00 90.88 85 ALA A O 1
ATOM 662 N N . ALA A 1 86 ? 2.7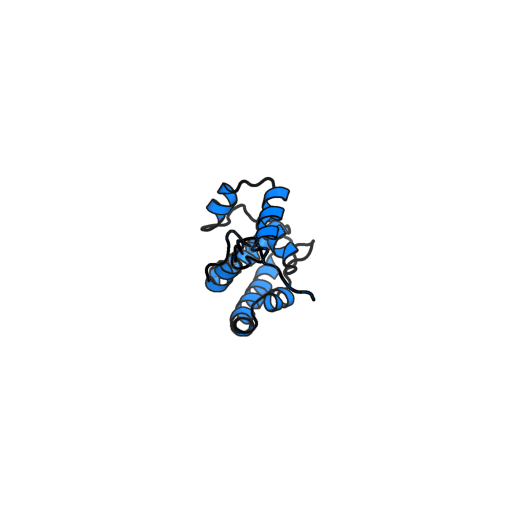96 1.627 -15.046 1.00 92.00 86 ALA A N 1
ATOM 663 C CA . ALA A 1 86 ? 2.890 1.640 -13.588 1.00 92.00 86 ALA A CA 1
ATOM 664 C C . ALA A 1 86 ? 4.306 1.320 -13.082 1.00 92.00 86 ALA A C 1
ATOM 666 O O . ALA A 1 86 ? 4.762 1.896 -12.092 1.00 92.00 86 AL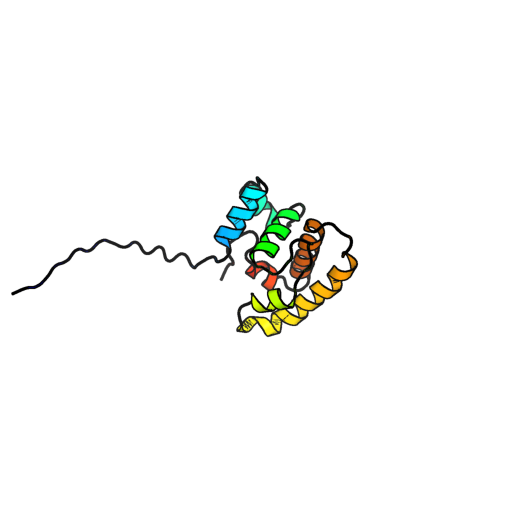A A O 1
ATOM 667 N N . LYS A 1 87 ? 5.029 0.426 -13.769 1.00 95.88 87 LYS A N 1
ATOM 668 C CA . LYS A 1 87 ? 6.321 -0.116 -13.330 1.00 95.88 87 LYS A CA 1
ATOM 669 C C . LYS A 1 87 ? 7.364 0.956 -12.978 1.00 95.88 87 LYS A C 1
ATOM 671 O O . LYS A 1 87 ? 7.930 0.846 -11.890 1.00 95.88 87 LYS A O 1
ATOM 676 N N . PRO A 1 88 ? 7.627 1.999 -13.792 1.00 96.69 88 PRO A N 1
ATOM 677 C CA . PRO A 1 88 ? 8.600 3.030 -13.429 1.00 96.69 88 PRO A CA 1
ATOM 678 C C . PRO A 1 88 ? 8.253 3.747 -12.117 1.00 96.69 88 PRO A C 1
ATOM 680 O O . PRO A 1 88 ? 9.137 3.987 -11.297 1.00 96.69 88 PRO A O 1
ATOM 683 N N . ASN A 1 89 ? 6.969 4.037 -11.888 1.00 95.69 89 ASN A N 1
ATOM 684 C CA . ASN A 1 89 ? 6.504 4.698 -10.669 1.00 95.69 89 ASN A CA 1
ATOM 685 C C . ASN A 1 89 ? 6.601 3.775 -9.450 1.00 95.69 89 ASN A C 1
ATOM 687 O O . ASN A 1 89 ? 7.079 4.206 -8.403 1.00 95.69 89 ASN A O 1
ATOM 691 N N . ILE A 1 90 ? 6.231 2.499 -9.605 1.00 96.06 90 ILE A N 1
ATOM 692 C CA . ILE A 1 90 ? 6.339 1.487 -8.546 1.00 96.06 90 ILE A CA 1
ATOM 693 C C . ILE A 1 90 ? 7.787 1.333 -8.075 1.00 96.06 90 ILE A C 1
ATOM 695 O O . ILE A 1 90 ? 8.064 1.413 -6.878 1.00 96.06 90 ILE A O 1
ATOM 699 N N . TYR A 1 91 ? 8.724 1.159 -9.008 1.00 97.56 91 TYR A N 1
ATOM 700 C CA . TYR A 1 91 ? 10.135 1.009 -8.657 1.00 97.56 91 TYR A CA 1
ATOM 701 C C . TYR A 1 91 ? 10.737 2.295 -8.094 1.00 97.56 91 TYR A C 1
ATOM 703 O O . TYR A 1 91 ? 11.551 2.228 -7.180 1.00 97.56 91 TYR A O 1
ATOM 711 N N . ALA A 1 92 ? 10.319 3.468 -8.571 1.00 96.56 92 ALA A N 1
ATOM 712 C CA . ALA A 1 92 ? 10.797 4.718 -7.998 1.00 96.56 92 ALA A CA 1
ATOM 713 C C . ALA A 1 92 ? 10.331 4.917 -6.546 1.00 96.56 92 ALA A C 1
ATOM 715 O O . ALA A 1 92 ? 11.106 5.408 -5.728 1.00 96.56 92 ALA A O 1
ATOM 716 N N . CYS A 1 93 ? 9.106 4.500 -6.211 1.00 95.88 93 CYS A N 1
ATOM 717 C CA . CYS A 1 93 ? 8.641 4.500 -4.826 1.00 95.88 93 CYS A CA 1
ATOM 718 C C . CYS A 1 93 ? 9.389 3.490 -3.964 1.00 95.88 93 CYS A C 1
ATOM 720 O O . CYS A 1 93 ? 9.790 3.829 -2.857 1.00 95.88 93 CYS A O 1
ATOM 722 N N . TYR A 1 94 ? 9.659 2.293 -4.489 1.00 96.06 94 TYR A N 1
ATOM 723 C CA . TYR A 1 94 ? 10.504 1.327 -3.794 1.00 96.06 94 TYR A CA 1
ATOM 724 C C . TYR A 1 94 ? 11.877 1.914 -3.440 1.00 96.06 94 TYR A C 1
ATOM 726 O O . TYR A 1 94 ? 12.268 1.860 -2.278 1.00 96.06 94 TYR A O 1
ATOM 734 N N . GLU A 1 95 ? 12.574 2.531 -4.401 1.00 95.88 95 GLU A N 1
ATOM 735 C CA . GLU A 1 95 ? 13.880 3.155 -4.149 1.00 95.88 95 GLU A CA 1
ATOM 736 C C . GLU A 1 95 ? 13.800 4.276 -3.104 1.00 95.88 95 GLU A C 1
ATOM 738 O O . GLU A 1 95 ? 14.634 4.315 -2.205 1.00 95.88 95 GLU A O 1
ATOM 743 N N . GLN A 1 96 ? 12.778 5.135 -3.168 1.00 92.56 96 GLN A N 1
ATOM 744 C CA . GLN A 1 96 ? 12.577 6.212 -2.193 1.00 92.56 96 GLN A CA 1
ATOM 745 C C . GLN A 1 96 ? 12.350 5.673 -0.772 1.00 92.56 96 GLN A C 1
ATOM 747 O O . GLN A 1 96 ? 12.868 6.223 0.193 1.00 92.56 96 GLN A O 1
ATOM 752 N N . THR A 1 97 ? 11.604 4.577 -0.630 1.00 88.62 97 THR A N 1
ATOM 753 C CA . THR A 1 97 ? 11.276 4.009 0.690 1.00 88.62 97 THR A CA 1
ATOM 754 C C . THR A 1 97 ? 12.427 3.244 1.347 1.00 88.62 97 THR A C 1
ATOM 756 O O . THR A 1 97 ? 12.334 2.909 2.526 1.00 88.62 97 THR A O 1
ATOM 759 N N . LYS A 1 98 ? 13.540 2.995 0.636 1.00 88.88 98 LYS A N 1
ATOM 760 C CA . LYS A 1 98 ? 14.731 2.352 1.224 1.00 88.88 98 LYS A CA 1
ATOM 761 C C . LYS A 1 98 ? 15.390 3.192 2.314 1.00 88.88 98 LYS A C 1
ATOM 763 O O . LYS A 1 98 ? 16.048 2.632 3.184 1.00 88.88 98 LYS A O 1
ATOM 768 N N . GLU A 1 99 ? 15.219 4.510 2.276 1.00 85.75 99 GLU A N 1
ATOM 769 C CA . GLU A 1 99 ? 15.759 5.411 3.300 1.00 85.75 99 GLU A CA 1
ATOM 770 C C . GLU A 1 99 ? 15.080 5.207 4.664 1.00 85.75 99 GLU A C 1
ATOM 772 O O . GLU A 1 99 ? 15.690 5.471 5.694 1.00 85.75 99 GLU A O 1
ATOM 777 N N . ASN A 1 100 ? 13.869 4.640 4.674 1.00 87.62 100 ASN A N 1
ATOM 778 C CA . ASN A 1 100 ? 13.042 4.461 5.868 1.00 87.62 100 ASN A CA 1
ATOM 779 C C . ASN A 1 100 ? 13.004 2.996 6.338 1.00 87.62 100 ASN A C 1
ATOM 781 O O . ASN A 1 100 ? 12.057 2.571 6.991 1.00 87.62 100 ASN A O 1
ATOM 785 N N . MET A 1 101 ? 14.010 2.183 5.990 1.00 85.75 101 MET A N 1
ATOM 786 C CA . MET A 1 101 ? 14.035 0.754 6.347 1.00 85.75 101 MET A CA 1
ATOM 787 C C . MET A 1 101 ? 14.101 0.478 7.855 1.00 85.75 101 MET A C 1
ATOM 789 O O . MET A 1 101 ? 13.700 -0.608 8.276 1.00 85.75 101 MET A O 1
ATOM 793 N N . ASP A 1 102 ? 14.575 1.443 8.642 1.00 90.31 102 ASP A N 1
ATOM 794 C CA . ASP A 1 102 ? 14.643 1.351 10.104 1.00 90.31 102 ASP A CA 1
ATOM 795 C C . ASP A 1 102 ? 13.319 1.743 10.791 1.00 90.31 102 ASP A C 1
ATOM 797 O O . ASP A 1 102 ? 13.179 1.563 11.999 1.00 90.31 102 ASP A O 1
ATOM 801 N N . GLU A 1 103 ? 12.337 2.249 10.036 1.00 93.94 103 GLU A N 1
ATOM 802 C CA . GLU A 1 103 ? 11.019 2.617 10.556 1.00 93.94 103 GLU A CA 1
ATOM 803 C C . GLU A 1 103 ? 10.113 1.393 10.768 1.00 93.94 103 GLU A C 1
ATOM 805 O O . GLU A 1 103 ? 10.253 0.331 10.139 1.00 93.94 103 GLU A O 1
ATOM 810 N N . GLU A 1 104 ? 9.110 1.561 11.626 1.00 96.06 104 GLU A N 1
ATOM 811 C CA . GLU A 1 104 ? 8.105 0.532 11.893 1.00 96.06 104 GLU A CA 1
ATOM 812 C C . GLU A 1 104 ? 7.304 0.163 10.619 1.00 96.06 104 GLU A C 1
ATOM 814 O O . GLU A 1 104 ? 7.093 1.010 9.740 1.00 96.06 104 GLU A O 1
ATOM 819 N N . PRO A 1 105 ? 6.826 -1.092 10.480 1.00 96.81 105 PRO A N 1
ATOM 820 C CA . PRO A 1 105 ? 6.150 -1.564 9.265 1.00 96.81 105 PRO A CA 1
ATOM 821 C C . PRO A 1 105 ? 4.955 -0.714 8.808 1.00 96.81 105 PRO A C 1
ATOM 823 O O . PRO A 1 105 ? 4.788 -0.492 7.608 1.00 96.81 105 PRO A O 1
ATOM 826 N N . CYS A 1 106 ? 4.150 -0.205 9.748 1.00 97.25 106 CYS A N 1
ATOM 827 C CA . CYS A 1 106 ? 3.018 0.672 9.437 1.00 97.25 106 CYS A CA 1
ATOM 828 C C . CYS A 1 106 ? 3.472 1.981 8.776 1.00 97.25 106 CYS A C 1
ATOM 830 O O . CYS A 1 106 ? 2.960 2.349 7.717 1.00 97.25 106 CYS A O 1
ATOM 832 N N . THR A 1 107 ? 4.488 2.640 9.343 1.00 96.19 107 THR A N 1
ATOM 833 C CA . THR A 1 107 ? 5.073 3.869 8.790 1.00 96.19 107 THR A CA 1
ATOM 834 C C . THR A 1 107 ? 5.560 3.650 7.360 1.00 96.19 107 THR A C 1
ATOM 836 O O . THR A 1 107 ? 5.239 4.426 6.461 1.00 96.19 107 THR A O 1
ATOM 839 N N . ARG A 1 108 ? 6.246 2.531 7.103 1.00 95.75 108 ARG A N 1
ATOM 840 C CA . ARG A 1 108 ? 6.713 2.198 5.751 1.00 95.75 108 ARG A CA 1
ATOM 841 C C . ARG A 1 108 ? 5.582 1.973 4.756 1.00 95.75 108 ARG A C 1
ATOM 843 O O . ARG A 1 108 ? 5.696 2.388 3.603 1.00 95.75 108 ARG A O 1
ATOM 850 N N . ALA A 1 109 ? 4.482 1.349 5.175 1.00 96.88 109 ALA A N 1
ATOM 851 C CA . ALA A 1 109 ? 3.296 1.228 4.332 1.00 96.88 109 ALA A CA 1
ATOM 852 C C . ALA A 1 109 ? 2.722 2.598 3.958 1.00 96.88 109 ALA A C 1
ATOM 854 O O . ALA A 1 109 ? 2.423 2.838 2.785 1.00 96.88 109 ALA A O 1
ATOM 855 N N . TYR A 1 110 ? 2.629 3.514 4.925 1.00 96.31 110 TYR A N 1
ATOM 856 C CA . TYR A 1 110 ? 2.205 4.887 4.665 1.00 96.31 110 TYR A CA 1
ATOM 857 C C . TYR A 1 110 ? 3.121 5.594 3.657 1.00 96.31 110 TYR A C 1
ATOM 859 O O . TYR A 1 110 ? 2.623 6.198 2.706 1.00 96.31 110 TYR A O 1
ATOM 867 N N . ASP A 1 111 ? 4.441 5.457 3.787 1.00 95.50 111 ASP A N 1
ATOM 868 C CA . ASP A 1 111 ? 5.402 6.088 2.874 1.00 95.50 111 ASP A CA 1
ATOM 869 C C . ASP A 1 111 ? 5.281 5.586 1.430 1.00 95.50 111 ASP A C 1
ATOM 871 O O . ASP A 1 111 ? 5.302 6.386 0.486 1.00 95.50 111 ASP A O 1
ATOM 875 N N . VAL A 1 112 ? 5.096 4.273 1.239 1.00 95.69 112 VAL A N 1
ATOM 876 C CA . VAL A 1 112 ? 4.836 3.684 -0.087 1.00 95.69 112 VAL A CA 1
ATOM 877 C C . VAL A 1 112 ? 3.583 4.306 -0.706 1.00 95.69 112 VAL A C 1
ATOM 879 O O . VAL A 1 112 ? 3.611 4.760 -1.854 1.00 95.69 112 VAL A O 1
ATOM 882 N N . ILE A 1 113 ? 2.488 4.370 0.055 1.00 95.50 113 ILE A N 1
ATOM 883 C CA . ILE A 1 113 ? 1.209 4.899 -0.429 1.00 95.50 113 ILE A CA 1
ATOM 884 C C . ILE A 1 113 ? 1.290 6.392 -0.727 1.00 95.50 113 ILE A C 1
ATOM 886 O O . ILE A 1 113 ? 0.817 6.831 -1.776 1.00 95.50 113 ILE A O 1
ATOM 890 N N . LYS A 1 114 ? 1.952 7.171 0.129 1.00 94.25 114 LYS A N 1
ATOM 891 C CA . LYS A 1 114 ? 2.167 8.602 -0.094 1.00 94.25 114 LYS A CA 1
ATOM 892 C C . LYS A 1 114 ? 2.996 8.862 -1.348 1.00 94.25 114 LYS A C 1
ATOM 894 O O . LYS A 1 114 ? 2.730 9.806 -2.101 1.00 94.25 114 LYS A O 1
ATOM 899 N N . CYS A 1 115 ? 3.963 7.990 -1.627 1.00 95.38 115 CYS A N 1
ATOM 900 C CA . CYS A 1 115 ? 4.701 8.038 -2.877 1.00 95.38 115 CYS A CA 1
ATOM 901 C C . CYS A 1 115 ? 3.801 7.751 -4.092 1.00 95.38 115 CYS A C 1
ATOM 903 O O . CYS A 1 115 ? 3.870 8.494 -5.075 1.00 95.38 115 CYS A O 1
ATOM 905 N N . PHE A 1 116 ? 2.908 6.753 -4.030 1.00 94.06 116 PHE A N 1
ATOM 906 C CA . PHE A 1 116 ? 1.937 6.495 -5.104 1.00 94.06 116 PHE A CA 1
ATOM 907 C C . PHE A 1 116 ? 0.974 7.656 -5.320 1.00 94.06 116 PHE A C 1
ATOM 909 O O . PHE A 1 116 ? 0.818 8.079 -6.461 1.00 94.06 116 PHE A O 1
ATOM 916 N N . GLN A 1 117 ? 0.414 8.234 -4.256 1.00 92.25 117 GLN A N 1
ATOM 917 C CA . GLN A 1 117 ? -0.430 9.430 -4.350 1.00 92.25 117 GLN A CA 1
ATOM 918 C C . GLN A 1 117 ? 0.277 10.581 -5.076 1.00 92.25 117 GLN A C 1
ATOM 920 O O . GLN A 1 117 ? -0.346 11.304 -5.844 1.00 92.25 117 GLN A O 1
ATOM 925 N N . THR A 1 118 ? 1.585 10.736 -4.859 1.00 93.06 118 THR A N 1
ATOM 926 C CA . THR A 1 118 ? 2.372 11.824 -5.452 1.00 93.06 118 THR A CA 1
ATOM 927 C C . THR A 1 118 ? 2.778 11.533 -6.899 1.00 93.06 118 THR A C 1
ATOM 929 O O . THR A 1 118 ? 2.718 12.416 -7.752 1.00 93.06 118 THR A O 1
ATOM 932 N N . ARG A 1 119 ? 3.233 10.309 -7.193 1.00 93.62 119 ARG A N 1
ATOM 933 C CA . ARG A 1 119 ? 3.828 9.956 -8.496 1.00 93.62 119 ARG A CA 1
ATOM 934 C C . ARG A 1 119 ? 2.835 9.387 -9.496 1.00 93.62 119 ARG A C 1
ATOM 936 O O . ARG A 1 119 ? 3.049 9.497 -10.699 1.00 93.62 119 ARG A O 1
ATOM 943 N N . SER A 1 120 ? 1.795 8.721 -9.013 1.00 90.19 120 SER A N 1
ATOM 944 C CA . SER A 1 120 ? 0.805 8.052 -9.848 1.00 90.19 120 SER A CA 1
ATOM 945 C C . SER A 1 120 ? -0.574 8.082 -9.174 1.00 90.19 120 SER A C 1
ATOM 947 O O . SER A 1 120 ? -1.048 7.048 -8.699 1.00 90.19 120 SER A O 1
ATOM 949 N N . PRO A 1 121 ? -1.233 9.259 -9.135 1.00 89.88 121 PRO A N 1
ATOM 950 C CA . PRO A 1 121 ? -2.574 9.404 -8.565 1.00 89.88 121 PRO A CA 1
ATOM 951 C C . PRO A 1 121 ? -3.575 8.404 -9.158 1.00 89.88 121 PRO A C 1
ATOM 953 O O . PRO A 1 121 ? -4.304 7.754 -8.418 1.00 89.88 121 PRO A O 1
ATOM 956 N N . ASP A 1 122 ? -3.526 8.190 -10.477 1.00 87.25 122 ASP A N 1
ATOM 957 C CA . ASP A 1 122 ? -4.378 7.219 -11.173 1.00 87.25 122 ASP A CA 1
ATOM 958 C C . ASP A 1 122 ? -4.183 5.783 -10.664 1.00 87.25 122 ASP A C 1
ATOM 960 O O . ASP A 1 122 ? -5.145 5.024 -10.546 1.00 87.25 122 ASP A O 1
ATOM 964 N N . LEU A 1 123 ? -2.937 5.386 -10.372 1.00 84.38 123 LEU A N 1
ATOM 965 C CA . LEU A 1 123 ? -2.647 4.079 -9.783 1.00 84.38 123 LEU A CA 1
ATOM 966 C C . LEU A 1 123 ? -3.216 4.010 -8.366 1.00 84.38 123 LEU A C 1
ATOM 968 O O . LEU A 1 123 ? -3.889 3.039 -8.037 1.00 84.38 123 LEU A O 1
ATOM 972 N N . TYR A 1 124 ? -2.984 5.045 -7.553 1.00 89.50 124 TYR A N 1
ATOM 973 C CA . TYR A 1 124 ? -3.509 5.127 -6.190 1.00 89.50 124 TYR A CA 1
ATOM 974 C C . TYR A 1 124 ? -5.039 4.990 -6.148 1.00 89.50 124 TYR A C 1
ATOM 976 O O . TYR A 1 124 ? -5.558 4.193 -5.368 1.00 89.50 124 TYR A O 1
ATOM 984 N N . GLU A 1 125 ? -5.765 5.693 -7.021 1.00 87.38 125 GLU A N 1
ATOM 985 C CA . GLU A 1 125 ? -7.227 5.589 -7.099 1.00 87.38 125 GLU A CA 1
ATOM 986 C C . GLU A 1 125 ? -7.688 4.180 -7.501 1.00 87.38 125 GLU A C 1
ATOM 988 O O . GLU A 1 125 ? -8.616 3.630 -6.900 1.00 87.38 125 GLU A O 1
ATOM 993 N N . LYS A 1 126 ? -7.007 3.559 -8.472 1.00 86.12 126 LYS A N 1
ATOM 994 C CA . LYS A 1 126 ? -7.341 2.217 -8.974 1.00 86.12 126 LYS A CA 1
ATOM 995 C C . LYS A 1 126 ? -7.016 1.086 -8.001 1.00 86.12 126 LYS A C 1
ATOM 997 O O . LYS A 1 126 ? -7.603 0.014 -8.128 1.00 86.12 126 LYS A O 1
ATOM 1002 N N . LEU A 1 127 ? -6.133 1.302 -7.022 1.00 87.25 127 LEU A N 1
ATOM 1003 C CA . LEU A 1 127 ? -5.853 0.307 -5.980 1.00 87.25 127 LEU A CA 1
ATOM 1004 C C . LEU A 1 127 ? -7.077 0.033 -5.093 1.00 87.25 127 LEU A C 1
ATOM 1006 O O . LEU A 1 127 ? -7.155 -1.031 -4.484 1.00 87.25 127 LEU A O 1
ATOM 1010 N N . GLY A 1 128 ? -8.042 0.956 -5.010 1.00 90.94 128 GLY A N 1
ATOM 1011 C CA . GLY A 1 128 ? -9.285 0.728 -4.269 1.00 90.94 128 GLY A CA 1
ATOM 1012 C C . GLY A 1 128 ? -9.073 0.459 -2.774 1.00 90.94 128 GLY A C 1
ATOM 1013 O O . GLY A 1 128 ? -9.753 -0.386 -2.188 1.00 90.94 128 GLY A O 1
ATOM 1014 N N . ILE A 1 129 ? -8.095 1.151 -2.177 1.00 93.94 129 ILE A N 1
ATOM 1015 C CA . ILE A 1 129 ? -7.610 0.926 -0.804 1.00 93.94 129 ILE A CA 1
ATOM 1016 C C . ILE A 1 129 ? -8.682 1.238 0.245 1.00 93.94 129 ILE A C 1
ATOM 1018 O O . ILE A 1 129 ? -8.847 0.497 1.210 1.00 93.94 129 ILE A O 1
ATOM 1022 N N . PHE A 1 130 ? -9.433 2.322 0.051 1.00 94.25 130 PHE A N 1
ATOM 1023 C CA . PHE A 1 130 ? -10.456 2.789 1.000 1.00 94.25 130 PHE A CA 1
ATOM 1024 C C . PHE A 1 130 ? -11.884 2.617 0.476 1.00 94.25 130 PHE A C 1
ATOM 1026 O O . PHE A 1 130 ? -12.841 2.598 1.244 1.00 94.25 130 PHE A O 1
ATOM 1033 N N . ARG A 1 131 ? -12.043 2.459 -0.839 1.00 90.44 131 ARG A N 1
ATOM 1034 C CA . ARG A 1 131 ? -13.334 2.324 -1.520 1.00 90.44 131 ARG A CA 1
ATOM 1035 C C . ARG A 1 131 ? -13.179 1.476 -2.783 1.00 90.44 131 ARG A C 1
ATOM 1037 O O . ARG A 1 131 ? -12.055 1.372 -3.270 1.00 90.44 131 ARG A O 1
ATOM 1044 N N . PRO A 1 132 ? -14.268 0.913 -3.332 1.00 88.00 132 PRO A N 1
ATOM 1045 C CA . PRO A 1 132 ? -14.212 0.231 -4.619 1.00 88.00 132 PRO A CA 1
ATOM 1046 C C . PRO A 1 132 ? -13.560 1.126 -5.690 1.00 88.00 132 PRO A C 1
ATOM 1048 O O . PRO A 1 132 ? -13.854 2.329 -5.716 1.00 88.00 132 PRO A O 1
ATOM 1051 N N . PRO A 1 133 ? -12.702 0.580 -6.571 1.00 79.38 133 PRO A N 1
ATOM 1052 C CA . PRO A 1 133 ? -12.189 1.326 -7.713 1.00 79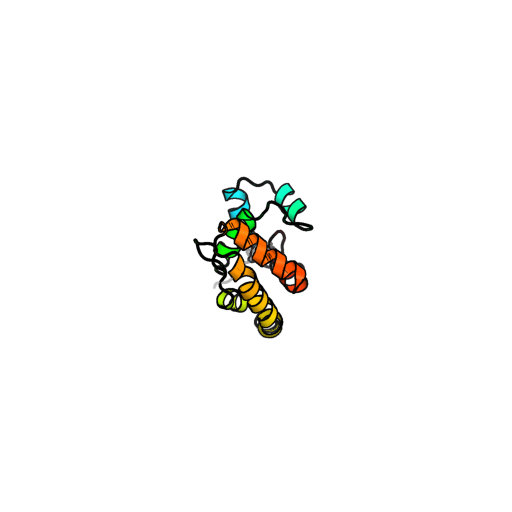.38 133 PRO A CA 1
ATOM 1053 C C . PRO A 1 133 ? -13.350 1.826 -8.580 1.00 79.38 133 PRO A C 1
ATOM 1055 O O . PRO A 1 133 ? -14.244 1.058 -8.938 1.00 79.38 133 PRO A O 1
ATOM 1058 N N . THR A 1 134 ? -13.351 3.110 -8.929 1.00 67.25 134 THR A N 1
ATOM 1059 C CA . THR A 1 134 ? -14.271 3.643 -9.940 1.00 67.25 134 THR A CA 1
ATOM 1060 C C . THR A 1 134 ? -13.728 3.283 -11.319 1.00 67.25 134 THR A C 1
ATOM 1062 O O . THR A 1 134 ? -12.635 3.726 -11.674 1.00 67.25 134 THR A O 1
ATOM 1065 N N . ILE A 1 135 ? -14.463 2.439 -12.047 1.00 55.25 135 ILE A N 1
ATOM 1066 C CA . ILE A 1 135 ? -14.164 2.033 -13.431 1.00 55.25 135 ILE A CA 1
ATOM 1067 C C . ILE A 1 135 ? -14.561 3.147 -14.400 1.00 55.25 135 ILE A C 1
ATOM 1069 O O . ILE A 1 135 ? -15.663 3.711 -14.202 1.00 55.25 135 ILE A O 1
#

Sequence (135 aa):
MKISGLLVLSIVLFVYGDDPHASIRANCRNELNLTDQELIDAIPDPINMDCYLYCFLMDINVMDIKGNFNPAAAVQSIQDELKDAAKPNIYACYEQTKENMDEEPCTRAYDVIKCFQTRSPDLYEKLGIFRPPTI

Secondary structure (DSSP, 8-state):
-------------------TTHHHHHHHHHHTT--HHHHHHTTT--TT-HHHHHHHHHHTTSB-TT--B-HHHHHHTS-HHHHHHHHHHHHHHHHHHGGGTTS-HHHHHHHHHHHHHHH-HHHHHHT-SSS----

Foldseek 3Di:
DDDDDDDPPPPPPPPPPDLVCPVQLVVLCVVVVHDLVLLVVCPVPVVVCLSSLLSSCVVLPQADPQLQGNLVSVLVSDDPVCSVVCSVLSVVLNVVLVVVSVPGNSVSSVSSLVSCCVRPVVVSLCSQSSHRRDD

Organism: Aphidius gifuensis (NCBI:txid684658)